Protein AF-A0AAP9WSF0-F1 (afdb_monomer_lite)

Organism: NCBI:txid312175

Sequence (111 aa):
MEVITERGRILNIIIWNLLVFWILNCSIGSAKEACKNNLKKGGIFDISPDSCNVLQLLLASPLDSDATLEVIQSREARISFQILTCYQYYEKLQECNKEKKKYLPAIYSKE

Radius of gyration: 23.36 Å; chains: 1; bounding box: 62×16×64 Å

Structure (mmCIF, N/CA/C/O backbone):
data_AF-A0AAP9WSF0-F1
#
_entry.id   AF-A0AAP9WSF0-F1
#
loop_
_atom_site.group_PDB
_atom_site.id
_atom_site.type_symbol
_atom_site.label_atom_id
_atom_site.label_alt_id
_atom_site.label_comp_id
_atom_site.label_asym_id
_atom_site.label_entity_id
_atom_site.label_seq_id
_atom_site.pdbx_PDB_ins_code
_atom_site.Cartn_x
_atom_site.Cartn_y
_atom_site.Cartn_z
_atom_site.occupancy
_atom_site.B_iso_or_equiv
_atom_site.auth_seq_id
_atom_site.auth_comp_id
_atom_site.auth_asym_id
_atom_site.auth_atom_id
_atom_site.pdbx_PDB_model_num
ATOM 1 N N . MET A 1 1 ? -44.907 -2.261 33.646 1.00 43.56 1 MET A N 1
ATOM 2 C CA . MET A 1 1 ? -44.949 -2.591 32.202 1.00 43.56 1 MET A CA 1
ATOM 3 C C . MET A 1 1 ? -44.115 -1.619 31.349 1.00 43.56 1 MET A C 1
ATOM 5 O O . MET A 1 1 ? -43.869 -1.921 30.196 1.00 43.56 1 MET A O 1
ATOM 9 N N . GLU A 1 2 ? -43.596 -0.517 31.910 1.00 41.06 2 GLU A N 1
ATOM 10 C CA . GLU A 1 2 ? -42.751 0.465 31.192 1.00 41.06 2 GLU A CA 1
ATOM 11 C C . GLU A 1 2 ? -41.287 0.016 31.002 1.00 41.06 2 GLU A C 1
ATOM 13 O O . GLU A 1 2 ? -40.658 0.336 29.997 1.00 41.06 2 GLU A O 1
ATOM 18 N N . VAL A 1 3 ? -40.759 -0.813 31.912 1.00 50.78 3 VAL A N 1
ATOM 19 C CA . VAL A 1 3 ? -39.362 -1.305 31.878 1.00 50.78 3 VAL A CA 1
ATOM 20 C C . VAL A 1 3 ? -39.080 -2.239 30.685 1.00 50.78 3 VAL A C 1
ATOM 22 O O . VAL A 1 3 ? -37.938 -2.364 30.243 1.00 50.78 3 VAL A O 1
ATOM 25 N N . ILE A 1 4 ? -40.110 -2.901 30.146 1.00 53.69 4 ILE A N 1
ATOM 26 C CA . ILE A 1 4 ? -39.977 -3.863 29.037 1.00 53.69 4 ILE A CA 1
ATOM 27 C C . ILE A 1 4 ? -39.881 -3.123 27.690 1.00 53.69 4 ILE A C 1
ATOM 29 O O . ILE A 1 4 ? -39.087 -3.508 26.831 1.00 53.69 4 ILE A O 1
ATOM 33 N N . THR A 1 5 ? -40.615 -2.017 27.534 1.00 53.53 5 THR A N 1
ATOM 34 C CA . THR A 1 5 ? -40.645 -1.199 26.309 1.00 53.53 5 THR A CA 1
ATOM 35 C C . THR A 1 5 ? -39.327 -0.450 26.077 1.00 53.53 5 THR A C 1
ATOM 37 O O . THR A 1 5 ? -38.815 -0.427 24.959 1.00 53.53 5 THR A O 1
ATOM 40 N N . GLU A 1 6 ? -38.720 0.095 27.137 1.00 58.22 6 GLU A N 1
ATOM 41 C CA . GLU A 1 6 ? -37.386 0.724 27.096 1.00 58.22 6 GLU A CA 1
ATOM 42 C C . GLU A 1 6 ? -36.291 -0.275 26.680 1.00 58.22 6 GLU A C 1
ATOM 44 O O . GLU A 1 6 ? -35.449 0.019 25.829 1.00 58.22 6 GLU A O 1
ATOM 49 N N . ARG A 1 7 ? -36.349 -1.502 27.214 1.00 61.16 7 ARG A N 1
ATOM 50 C CA . ARG A 1 7 ? -35.358 -2.555 26.949 1.00 61.16 7 ARG A CA 1
ATOM 51 C C . ARG A 1 7 ? -35.387 -3.037 25.495 1.00 61.16 7 ARG A C 1
ATOM 53 O O . ARG A 1 7 ? -34.328 -3.255 24.912 1.00 61.16 7 ARG A O 1
ATOM 60 N N . GLY A 1 8 ? -36.573 -3.142 24.890 1.00 66.25 8 GLY A N 1
ATOM 61 C CA . GLY A 1 8 ? -36.720 -3.470 23.466 1.00 66.25 8 GLY A CA 1
ATOM 62 C C . GLY A 1 8 ? -36.171 -2.380 22.539 1.00 66.25 8 GLY A C 1
ATOM 63 O O . GLY A 1 8 ? -35.545 -2.682 21.523 1.00 66.25 8 GLY A O 1
ATOM 64 N N . ARG A 1 9 ? -36.328 -1.105 22.917 1.00 74.25 9 ARG A N 1
ATOM 65 C CA . ARG A 1 9 ? -35.829 0.039 22.142 1.00 74.25 9 ARG A CA 1
ATOM 66 C C . ARG A 1 9 ? -34.299 0.137 22.174 1.00 74.25 9 ARG A C 1
ATOM 68 O O . ARG A 1 9 ? -33.686 0.360 21.135 1.00 74.25 9 ARG A O 1
ATOM 75 N N . ILE A 1 10 ? -33.684 -0.110 23.334 1.00 78.81 10 ILE A N 1
ATOM 76 C CA . ILE A 1 10 ? -32.220 -0.168 23.491 1.00 78.81 10 ILE A CA 1
ATOM 77 C C . ILE A 1 10 ? -31.629 -1.331 22.686 1.00 78.81 10 ILE A C 1
ATOM 79 O O . ILE A 1 10 ? -30.640 -1.152 21.978 1.00 78.81 10 ILE A O 1
ATOM 83 N N . LEU A 1 11 ? -32.260 -2.509 22.740 1.00 80.69 11 LEU A N 1
ATOM 84 C CA . LEU A 1 11 ? -31.810 -3.678 21.983 1.00 80.69 11 LEU A CA 1
ATOM 85 C C . LEU A 1 11 ? -31.824 -3.408 20.470 1.00 80.69 11 LEU A C 1
ATOM 87 O O . LEU A 1 11 ? -30.869 -3.743 19.774 1.00 80.69 11 LEU A O 1
ATOM 91 N N . ASN A 1 12 ? -32.866 -2.734 19.975 1.00 82.56 12 ASN A N 1
ATOM 92 C CA . ASN A 1 12 ? -32.988 -2.379 18.562 1.00 82.56 12 ASN A CA 1
ATOM 93 C C . ASN A 1 12 ? -31.892 -1.394 18.107 1.00 82.56 12 ASN A C 1
ATOM 95 O O . ASN A 1 12 ? -31.316 -1.556 17.035 1.00 82.56 12 ASN A O 1
ATOM 99 N N . ILE A 1 13 ? -31.533 -0.417 18.950 1.00 82.12 13 ILE A N 1
ATOM 100 C CA . ILE A 1 13 ? -30.435 0.528 18.673 1.00 82.12 13 ILE A CA 1
ATOM 101 C C . ILE A 1 13 ? -29.082 -0.197 18.606 1.00 82.12 13 ILE A C 1
ATOM 103 O O . ILE A 1 13 ? -28.269 0.101 17.729 1.00 82.12 13 ILE A O 1
ATOM 107 N N . ILE A 1 14 ? -28.833 -1.156 19.503 1.00 84.06 14 ILE A N 1
ATOM 108 C CA . ILE A 1 14 ? -27.589 -1.942 19.511 1.00 84.06 14 ILE A CA 1
ATOM 109 C C . ILE A 1 14 ? -27.487 -2.798 18.242 1.00 84.06 14 ILE A C 1
ATOM 111 O O . ILE A 1 14 ? -26.450 -2.788 17.578 1.00 84.06 14 ILE A O 1
ATOM 115 N N . ILE A 1 15 ? -28.569 -3.490 17.871 1.00 85.50 15 ILE A N 1
ATOM 116 C CA . ILE A 1 15 ? -28.630 -4.318 16.658 1.00 85.50 15 ILE A CA 1
ATOM 117 C C . ILE A 1 15 ? -28.396 -3.463 15.409 1.00 85.50 15 ILE A C 1
ATOM 119 O O . ILE A 1 15 ? -27.597 -3.844 14.556 1.00 85.50 15 ILE A O 1
ATOM 123 N N . TRP A 1 16 ? -29.025 -2.287 15.324 1.00 84.38 16 TRP A N 1
ATOM 124 C CA . TRP A 1 16 ? -28.843 -1.373 14.196 1.00 84.38 16 TRP A CA 1
ATOM 125 C C . TRP A 1 16 ? -27.389 -0.907 14.058 1.00 84.38 16 TRP A C 1
ATOM 127 O O . TRP A 1 16 ? -26.837 -0.926 12.960 1.00 84.38 16 TRP A O 1
ATOM 137 N N . ASN A 1 17 ? -26.736 -0.529 15.162 1.00 78.94 17 ASN A N 1
ATOM 138 C CA . ASN A 1 17 ? -25.331 -0.112 15.139 1.00 78.94 17 ASN A CA 1
ATOM 139 C C . ASN A 1 17 ? -24.401 -1.248 14.687 1.00 78.94 17 ASN A C 1
ATOM 141 O O . ASN A 1 17 ? -23.512 -1.015 13.870 1.00 78.94 17 ASN A O 1
ATOM 145 N N . LEU A 1 18 ? -24.631 -2.479 15.154 1.00 79.75 18 LEU A N 1
ATOM 146 C CA . LEU A 1 18 ? -23.867 -3.648 14.705 1.00 79.75 18 LEU A CA 1
ATOM 147 C C . LEU A 1 18 ? -24.054 -3.916 13.205 1.00 79.75 18 LEU A C 1
ATOM 149 O O . LEU A 1 18 ? -23.075 -4.189 12.512 1.00 79.75 18 LEU A O 1
ATOM 153 N N . LEU A 1 19 ? -25.281 -3.774 12.697 1.00 83.56 19 LEU A N 1
ATOM 154 C CA . LEU A 1 19 ? -25.607 -3.909 11.274 1.00 83.56 19 LEU A CA 1
ATOM 155 C C . LEU A 1 19 ? -24.884 -2.861 10.420 1.00 83.56 19 LEU A C 1
ATOM 157 O O . LEU A 1 19 ? -24.300 -3.202 9.396 1.00 83.56 19 LEU A O 1
ATOM 161 N N . VAL A 1 20 ? -24.856 -1.602 10.863 1.00 78.62 20 VAL A N 1
ATOM 162 C CA . VAL A 1 20 ? -24.134 -0.520 10.173 1.00 78.62 20 VAL A CA 1
ATOM 163 C C . VAL A 1 20 ? -22.626 -0.786 10.143 1.00 78.62 20 VAL A C 1
ATOM 165 O O . VAL A 1 20 ? -22.006 -0.632 9.092 1.00 78.62 20 VAL A O 1
ATOM 168 N N . PHE A 1 21 ? -22.031 -1.245 11.250 1.00 71.25 21 PHE A N 1
ATOM 169 C CA . PHE A 1 21 ? -20.614 -1.634 11.282 1.00 71.25 21 PHE A CA 1
ATOM 170 C C . PHE A 1 21 ? -20.297 -2.794 10.329 1.00 71.25 21 PHE A C 1
ATOM 172 O O . PHE A 1 21 ? -19.228 -2.801 9.716 1.00 71.25 21 PHE A O 1
ATOM 179 N N . TRP A 1 22 ? -21.229 -3.740 10.182 1.00 70.19 22 TRP A N 1
ATOM 180 C CA . TRP A 1 22 ? -21.127 -4.851 9.237 1.00 70.19 22 TRP A CA 1
ATOM 181 C C . TRP A 1 22 ? -21.200 -4.391 7.778 1.00 70.19 22 TRP A C 1
ATOM 183 O O . TRP A 1 22 ? -20.357 -4.780 6.976 1.00 70.19 22 TRP A O 1
ATOM 193 N N . ILE A 1 23 ? -22.163 -3.529 7.435 1.00 75.56 23 ILE A N 1
ATOM 194 C CA . ILE A 1 23 ? -22.354 -3.034 6.061 1.00 75.56 23 ILE A CA 1
ATOM 195 C C . ILE A 1 23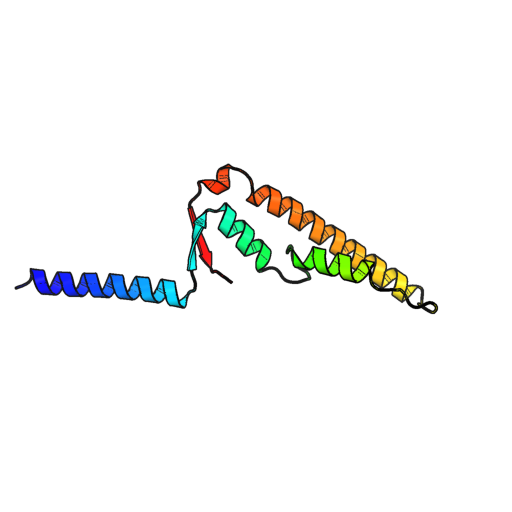 ? -21.167 -2.169 5.611 1.00 75.56 23 ILE A C 1
ATOM 197 O O . ILE A 1 23 ? -20.754 -2.238 4.458 1.00 75.56 23 ILE A O 1
ATOM 201 N N . LEU A 1 24 ? -20.598 -1.367 6.515 1.00 72.31 24 LEU A N 1
ATOM 202 C CA . LEU A 1 24 ? -19.487 -0.461 6.201 1.00 72.31 24 LEU A CA 1
ATOM 203 C C . LEU A 1 24 ? -18.102 -1.136 6.225 1.00 72.31 24 LEU A C 1
ATOM 205 O O . LEU A 1 24 ? -17.100 -0.462 5.986 1.00 72.31 24 LEU A O 1
ATOM 209 N N . ASN A 1 25 ? -18.025 -2.445 6.508 1.00 79.19 25 ASN A N 1
ATOM 210 C CA . ASN A 1 25 ? -16.777 -3.219 6.578 1.00 79.19 25 ASN A CA 1
ATOM 211 C C . ASN A 1 25 ? -15.697 -2.556 7.465 1.00 79.19 25 ASN A C 1
ATOM 213 O O . ASN A 1 25 ? -14.499 -2.575 7.180 1.00 79.19 25 ASN A O 1
ATOM 217 N N . CYS A 1 26 ? -16.114 -1.923 8.562 1.00 82.19 26 CYS A N 1
ATOM 218 C CA . CYS A 1 26 ? -15.204 -1.241 9.479 1.00 82.19 26 CYS A CA 1
ATOM 219 C C . CYS A 1 26 ? -14.557 -2.234 10.454 1.00 82.19 26 CYS A C 1
ATOM 221 O O . CYS A 1 26 ? -15.208 -3.118 11.005 1.00 82.19 26 CYS A O 1
ATOM 223 N N . SER A 1 27 ? -13.265 -2.056 10.716 1.00 83.00 2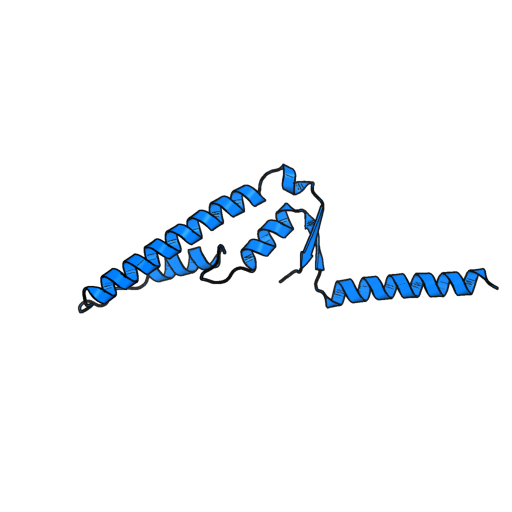7 SER A N 1
ATOM 224 C CA . SER A 1 27 ? -12.504 -2.790 11.722 1.00 83.00 27 SER A CA 1
ATOM 225 C C . SER A 1 27 ? -12.040 -1.860 12.829 1.00 83.00 27 SER A C 1
ATOM 227 O O . SER A 1 27 ? -11.577 -0.747 12.579 1.00 83.00 27 SER A O 1
ATOM 229 N N . ILE A 1 28 ? -12.138 -2.350 14.060 1.00 84.12 28 ILE A N 1
ATOM 230 C CA . ILE A 1 28 ? -11.531 -1.734 15.237 1.00 84.12 28 ILE A CA 1
ATOM 231 C C . ILE A 1 28 ? -10.155 -2.368 15.409 1.00 84.12 28 ILE A C 1
ATOM 233 O O . ILE A 1 28 ? -10.036 -3.590 15.463 1.00 84.12 28 ILE A O 1
ATOM 237 N N . GLY A 1 29 ? -9.117 -1.544 15.480 1.00 87.12 29 GLY A N 1
ATOM 238 C CA . GLY A 1 29 ? -7.754 -2.011 15.690 1.00 87.12 29 GLY A CA 1
ATOM 239 C C . GLY A 1 29 ? -6.858 -0.893 16.195 1.00 87.12 29 GLY A C 1
ATOM 240 O O . GLY A 1 29 ? -7.315 0.077 16.801 1.00 87.12 29 GLY A O 1
ATOM 241 N N . SER A 1 30 ? -5.559 -1.028 15.952 1.00 89.69 30 SER A N 1
ATOM 242 C CA . SER A 1 30 ? -4.593 0.017 16.298 1.00 89.69 30 SER A CA 1
ATOM 243 C C . SER A 1 30 ? -4.412 1.021 15.159 1.00 89.69 30 SER A C 1
ATOM 245 O O . SER A 1 30 ? -4.579 0.701 13.981 1.00 89.69 30 SER A O 1
ATOM 247 N N . ALA A 1 31 ? -3.969 2.234 15.484 1.00 88.00 31 ALA A N 1
ATOM 248 C CA . ALA A 1 31 ? -3.569 3.244 14.511 1.00 88.00 31 ALA A CA 1
ATOM 249 C C . ALA A 1 31 ? -2.433 2.741 13.605 1.00 88.00 31 ALA A C 1
ATOM 251 O O . ALA A 1 31 ? -2.311 3.176 12.461 1.00 88.00 31 ALA A O 1
ATOM 252 N N . LYS A 1 32 ? -1.617 1.794 14.088 1.00 89.88 32 LYS A N 1
ATOM 253 C CA . LYS A 1 32 ? -0.621 1.076 13.285 1.00 89.88 32 LYS A CA 1
ATOM 254 C C . LYS A 1 32 ? -1.276 0.264 12.168 1.00 89.88 32 LYS A C 1
ATOM 256 O O . LYS A 1 32 ? -0.821 0.336 11.029 1.00 89.88 32 LYS A O 1
ATOM 261 N N . GLU A 1 33 ? -2.314 -0.504 12.480 1.00 89.00 33 GLU A N 1
ATOM 262 C CA . GLU A 1 33 ? -3.048 -1.295 11.486 1.00 89.00 33 GLU A CA 1
ATOM 263 C C . GLU A 1 33 ? -3.815 -0.407 10.515 1.00 89.00 33 GLU A C 1
ATOM 265 O O . GLU A 1 33 ? -3.685 -0.596 9.311 1.00 89.00 33 GLU A O 1
ATOM 270 N N . ALA A 1 34 ? -4.508 0.616 11.020 1.00 89.94 34 ALA A N 1
ATOM 271 C CA . ALA A 1 34 ? -5.197 1.597 10.186 1.00 89.94 34 ALA A CA 1
ATOM 272 C C . ALA A 1 34 ? -4.241 2.266 9.184 1.00 89.94 34 ALA A C 1
ATOM 274 O O . ALA A 1 34 ? -4.551 2.397 8.004 1.00 89.94 34 ALA A O 1
ATOM 275 N N . CYS A 1 35 ? -3.041 2.639 9.640 1.00 90.44 35 CYS A N 1
ATOM 276 C CA . CYS A 1 3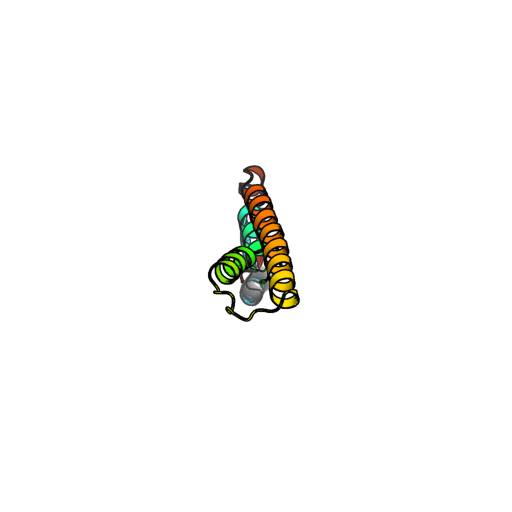5 ? -1.996 3.220 8.799 1.00 90.44 35 CYS A CA 1
ATOM 277 C C . CYS A 1 35 ? -1.542 2.249 7.700 1.00 90.44 35 CYS A C 1
ATOM 279 O O . CYS A 1 35 ? -1.483 2.630 6.536 1.00 90.44 35 CYS A O 1
ATOM 281 N N . LYS A 1 36 ? -1.283 0.980 8.046 1.00 90.50 36 LYS A N 1
ATOM 282 C CA . LYS A 1 36 ? -0.911 -0.050 7.062 1.00 90.50 36 LYS A CA 1
ATOM 283 C C . LYS A 1 36 ? -2.025 -0.338 6.063 1.00 90.50 36 LYS A C 1
ATOM 285 O O . LYS A 1 36 ? -1.736 -0.555 4.896 1.00 90.50 36 LYS A O 1
ATOM 290 N N . ASN A 1 37 ? -3.270 -0.343 6.521 1.00 89.31 37 ASN A N 1
ATOM 291 C CA . ASN A 1 37 ? -4.438 -0.539 5.676 1.00 89.31 37 ASN A CA 1
ATOM 292 C C . ASN A 1 37 ? -4.581 0.614 4.675 1.00 89.31 37 ASN A C 1
ATOM 294 O O . ASN A 1 37 ? -4.717 0.382 3.488 1.00 89.31 37 ASN A O 1
ATOM 298 N N . ASN A 1 38 ? -4.423 1.862 5.115 1.00 87.56 38 ASN A N 1
ATOM 299 C CA . ASN A 1 38 ? -4.459 3.004 4.198 1.00 87.56 38 ASN A CA 1
ATOM 300 C C . ASN A 1 38 ? -3.330 2.982 3.155 1.00 87.56 38 ASN A C 1
ATOM 302 O O . ASN A 1 38 ? -3.545 3.441 2.041 1.00 87.56 38 ASN A O 1
ATOM 306 N N . LEU A 1 39 ? -2.149 2.448 3.495 1.00 89.44 39 LEU A N 1
ATOM 307 C CA . LEU A 1 39 ? -1.071 2.261 2.517 1.00 89.44 39 LEU A CA 1
ATOM 308 C C . LEU A 1 39 ? -1.395 1.172 1.485 1.00 89.44 39 LEU A C 1
ATOM 310 O O . LEU A 1 39 ? -0.936 1.268 0.356 1.00 89.44 39 LEU A O 1
ATOM 314 N N . LYS A 1 40 ? -2.169 0.146 1.855 1.00 86.06 40 LYS A N 1
ATOM 315 C CA . LYS A 1 40 ? -2.595 -0.908 0.924 1.00 86.06 40 LYS A CA 1
ATOM 316 C C . LYS A 1 40 ? -3.673 -0.437 -0.053 1.00 86.06 40 LYS A C 1
ATOM 318 O O . LYS A 1 40 ? -3.630 -0.854 -1.201 1.00 86.06 40 LYS A O 1
ATOM 323 N N . LYS A 1 41 ? -4.532 0.506 0.356 1.00 84.12 41 LYS A N 1
ATOM 324 C CA . LYS A 1 41 ? -5.560 1.106 -0.516 1.00 84.12 41 LYS A CA 1
ATOM 325 C C . LYS A 1 41 ? -4.995 1.865 -1.714 1.00 84.12 41 LYS A C 1
ATOM 327 O O . LYS A 1 41 ? -5.742 2.135 -2.651 1.00 84.12 41 LYS A O 1
ATOM 332 N N . GLY A 1 42 ? -3.733 2.292 -1.657 1.00 77.75 42 GLY A N 1
ATOM 333 C CA . GLY A 1 42 ? -3.118 3.054 -2.739 1.00 77.75 42 GLY A CA 1
ATOM 334 C C . GLY A 1 42 ? -2.923 2.198 -3.992 1.00 77.75 42 GLY A C 1
ATOM 335 O O . GLY A 1 42 ? -2.589 1.018 -3.899 1.00 77.75 42 GLY A O 1
ATOM 336 N N . GLY A 1 43 ? -3.107 2.796 -5.167 1.00 77.56 43 GLY A N 1
ATOM 337 C CA . GLY A 1 43 ? -2.865 2.127 -6.437 1.00 77.56 43 GLY A CA 1
ATOM 338 C C . GLY A 1 43 ? -1.391 2.111 -6.850 1.00 77.56 43 GLY A C 1
ATOM 339 O O . GLY A 1 43 ? -0.487 2.525 -6.129 1.00 77.56 43 GLY A O 1
ATOM 340 N N . ILE A 1 44 ? -1.165 1.685 -8.091 1.00 76.06 44 ILE A N 1
ATOM 341 C CA . ILE A 1 44 ? 0.149 1.537 -8.743 1.00 76.06 44 ILE A CA 1
ATOM 342 C C . ILE A 1 44 ? 0.971 2.838 -8.816 1.00 76.06 44 ILE A C 1
ATOM 344 O O . ILE A 1 44 ? 2.194 2.808 -8.953 1.00 76.06 44 ILE A O 1
ATOM 348 N N . PHE A 1 45 ? 0.288 3.982 -8.798 1.00 77.00 45 PHE A N 1
ATOM 349 C CA . PHE A 1 45 ? 0.890 5.316 -8.861 1.00 77.00 45 PHE A CA 1
ATOM 350 C C . PHE A 1 45 ? 0.892 6.028 -7.503 1.00 77.00 45 PHE A C 1
ATOM 352 O O . PHE A 1 45 ? 1.428 7.129 -7.400 1.00 77.00 45 PHE A O 1
ATOM 359 N N . ASP A 1 46 ? 0.317 5.401 -6.476 1.00 81.69 46 ASP A N 1
ATOM 360 C CA . ASP A 1 46 ? 0.269 5.926 -5.119 1.00 81.69 46 ASP A CA 1
ATOM 361 C C . ASP A 1 46 ? 1.340 5.271 -4.242 1.00 81.69 46 ASP A C 1
ATOM 363 O O . ASP A 1 46 ? 1.99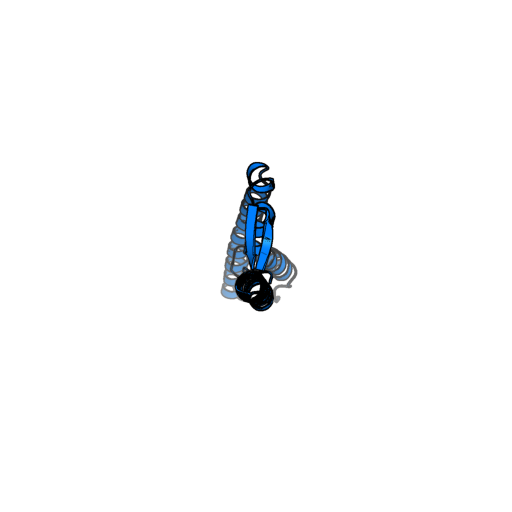3 4.290 -4.606 1.00 81.69 46 ASP A O 1
ATOM 367 N N . ILE A 1 47 ? 1.493 5.806 -3.033 1.00 82.00 47 ILE A N 1
ATOM 368 C CA . ILE A 1 47 ? 2.395 5.289 -2.003 1.00 82.00 47 ILE A CA 1
ATOM 369 C C . ILE A 1 47 ? 1.822 3.972 -1.444 1.00 82.00 47 ILE A C 1
ATOM 371 O O . ILE A 1 47 ? 1.162 3.949 -0.405 1.00 82.00 47 ILE A O 1
ATOM 375 N N . SER A 1 48 ? 2.068 2.879 -2.165 1.00 87.50 48 SER A N 1
ATOM 376 C CA . SER A 1 48 ? 1.484 1.549 -1.951 1.00 87.50 48 SER A CA 1
ATOM 377 C C . SER A 1 48 ? 2.514 0.441 -2.191 1.00 87.50 48 SER A C 1
ATOM 379 O O . SER A 1 48 ? 3.459 0.662 -2.956 1.00 87.50 48 SER A O 1
ATOM 381 N N . PRO A 1 49 ? 2.364 -0.764 -1.601 1.00 85.50 49 PRO A N 1
ATOM 382 C CA . PRO A 1 49 ? 3.196 -1.918 -1.961 1.00 85.50 49 PRO A CA 1
ATOM 383 C C . PRO A 1 49 ? 3.241 -2.196 -3.474 1.00 85.50 49 PRO A C 1
ATOM 385 O O . PRO A 1 49 ? 4.264 -2.668 -3.974 1.00 85.50 49 PRO A O 1
ATOM 388 N N . ASP A 1 50 ? 2.179 -1.867 -4.212 1.00 85.38 50 ASP A N 1
ATOM 389 C CA . ASP A 1 50 ? 2.104 -2.128 -5.651 1.00 85.38 50 ASP A CA 1
ATOM 390 C C . ASP A 1 50 ? 3.056 -1.256 -6.475 1.00 85.38 50 ASP A C 1
ATOM 392 O O . ASP A 1 50 ? 3.540 -1.702 -7.516 1.00 85.38 50 ASP A O 1
ATOM 396 N N . SER A 1 51 ? 3.417 -0.067 -5.981 1.00 81.62 51 SER A N 1
ATOM 397 C CA . SER A 1 51 ? 4.443 0.781 -6.608 1.00 81.62 51 SER A CA 1
ATOM 398 C C . SER A 1 51 ? 5.803 0.066 -6.674 1.00 81.62 51 SER A C 1
ATOM 400 O O . SER A 1 51 ? 6.471 0.055 -7.710 1.00 81.62 51 SER A O 1
ATOM 402 N N . CYS A 1 52 ? 6.174 -0.643 -5.602 1.00 87.88 52 CYS A N 1
ATOM 403 C CA . CYS A 1 52 ? 7.394 -1.447 -5.544 1.00 87.88 52 CYS A CA 1
ATOM 404 C C . CYS A 1 52 ? 7.319 -2.693 -6.440 1.00 87.88 52 CYS A C 1
ATOM 406 O O . CYS A 1 52 ? 8.316 -3.060 -7.065 1.00 87.88 52 CYS A O 1
ATOM 408 N N . ASN A 1 53 ? 6.154 -3.343 -6.523 1.00 88.56 53 ASN A N 1
ATOM 409 C CA . ASN A 1 53 ? 5.960 -4.501 -7.401 1.00 88.56 53 ASN A CA 1
ATOM 410 C C . ASN A 1 53 ? 6.075 -4.103 -8.878 1.00 88.56 53 ASN A C 1
ATOM 412 O O . ASN A 1 53 ? 6.724 -4.791 -9.666 1.00 88.56 53 ASN A O 1
ATOM 416 N N . VAL A 1 54 ? 5.498 -2.962 -9.256 1.00 87.75 54 VAL A N 1
ATOM 417 C CA . VAL A 1 54 ? 5.581 -2.457 -10.629 1.00 87.75 54 VAL A CA 1
ATOM 418 C C . VAL A 1 54 ? 6.973 -1.961 -10.978 1.00 87.75 54 VAL A C 1
ATOM 420 O O . VAL A 1 54 ? 7.405 -2.164 -12.109 1.00 87.75 54 VAL A O 1
ATOM 423 N N . LEU A 1 55 ? 7.729 -1.423 -10.020 1.00 87.88 55 LEU A N 1
ATOM 424 C CA . LEU A 1 55 ? 9.153 -1.172 -10.221 1.00 87.88 55 LEU A CA 1
ATOM 425 C C . LEU A 1 55 ? 9.915 -2.459 -10.574 1.00 87.88 55 LEU A C 1
ATOM 427 O O . LEU A 1 55 ? 10.668 -2.471 -11.547 1.00 87.88 55 LEU A O 1
ATOM 431 N N . GLN A 1 56 ? 9.705 -3.550 -9.826 1.00 87.56 56 GLN A N 1
ATOM 432 C CA . GLN A 1 56 ? 10.344 -4.838 -10.126 1.00 87.56 56 GLN A CA 1
ATOM 433 C C . GLN A 1 56 ? 9.953 -5.353 -11.515 1.00 87.56 56 GLN A C 1
ATOM 435 O O . GLN A 1 56 ? 10.820 -5.794 -12.269 1.00 87.56 56 GLN A O 1
ATOM 440 N N . LEU A 1 57 ? 8.675 -5.234 -11.887 1.00 89.00 57 LEU A N 1
ATOM 441 C CA . LEU A 1 57 ? 8.194 -5.593 -13.221 1.00 89.00 57 LEU A CA 1
ATOM 442 C C . LEU A 1 57 ? 8.853 -4.742 -14.318 1.00 89.00 57 LEU A C 1
ATOM 444 O O . LEU A 1 57 ? 9.286 -5.282 -15.339 1.00 89.00 57 LEU A O 1
ATOM 448 N N . LEU A 1 58 ? 8.964 -3.424 -14.114 1.00 87.81 58 LEU A N 1
ATOM 449 C CA . LEU A 1 58 ? 9.617 -2.527 -15.066 1.00 87.81 58 LEU A CA 1
ATOM 450 C C . LEU A 1 58 ? 11.092 -2.867 -15.238 1.00 87.81 58 LEU A C 1
ATOM 452 O O . LEU A 1 58 ? 11.568 -2.805 -16.365 1.00 87.81 58 LEU A O 1
ATOM 456 N N . LEU A 1 59 ? 11.806 -3.217 -14.167 1.00 88.12 59 LEU A N 1
ATOM 457 C CA . LEU A 1 59 ? 13.225 -3.583 -14.216 1.00 88.12 59 LEU A CA 1
ATOM 458 C C . LEU A 1 59 ? 13.452 -4.954 -14.868 1.00 88.12 59 LEU A C 1
ATOM 460 O O . LEU A 1 59 ? 14.423 -5.123 -15.599 1.00 88.12 59 LEU A O 1
ATOM 464 N N . ALA A 1 60 ? 12.548 -5.911 -14.645 1.00 89.38 60 ALA A N 1
ATOM 465 C CA . ALA A 1 60 ? 12.621 -7.249 -15.232 1.00 89.38 60 ALA A CA 1
ATOM 466 C C . ALA A 1 60 ? 12.211 -7.297 -16.715 1.00 89.38 60 ALA A C 1
ATOM 468 O O . ALA A 1 60 ? 12.552 -8.247 -17.418 1.00 89.38 60 ALA A O 1
ATOM 469 N N . SER A 1 61 ? 11.473 -6.293 -17.198 1.00 87.31 61 SER A N 1
ATOM 470 C CA . SER A 1 61 ? 11.029 -6.243 -18.593 1.00 87.31 61 SER A CA 1
ATOM 471 C C . SER A 1 61 ? 12.221 -5.982 -19.528 1.00 87.31 61 SER A C 1
ATOM 473 O O . SER A 1 61 ? 12.946 -5.006 -19.323 1.00 87.31 61 SER A O 1
ATOM 475 N N . PRO A 1 62 ? 12.467 -6.809 -20.555 1.00 83.50 62 PRO A N 1
ATOM 476 C CA . PRO A 1 62 ? 13.539 -6.547 -21.507 1.00 83.50 62 PRO A CA 1
ATOM 477 C C . PRO A 1 62 ? 13.234 -5.287 -22.322 1.00 83.50 62 PRO A C 1
ATOM 479 O O . PRO A 1 62 ? 12.075 -4.978 -22.602 1.00 83.50 62 PRO A O 1
ATOM 482 N N . LEU A 1 63 ? 14.284 -4.549 -22.684 1.00 85.00 63 LEU A N 1
ATOM 483 C CA . LEU A 1 63 ? 14.165 -3.480 -23.666 1.00 85.00 63 LEU A CA 1
ATOM 484 C C . LEU A 1 63 ? 14.353 -4.072 -25.061 1.00 85.00 63 LEU A C 1
ATOM 486 O O . LEU A 1 63 ? 15.219 -4.928 -25.241 1.00 85.00 63 LEU A O 1
ATOM 490 N N . ASP A 1 64 ? 13.549 -3.621 -26.018 1.00 84.69 64 ASP A N 1
ATOM 491 C CA . ASP A 1 64 ? 13.688 -4.053 -27.404 1.00 84.69 64 ASP A CA 1
ATOM 492 C C . ASP A 1 64 ? 15.035 -3.590 -27.976 1.00 84.69 64 ASP A C 1
ATOM 494 O O . ASP A 1 64 ? 15.511 -2.501 -27.639 1.00 84.69 64 ASP A O 1
ATOM 498 N N . SER A 1 65 ? 15.665 -4.405 -28.824 1.00 79.00 65 SER A N 1
ATOM 499 C CA . SER A 1 65 ? 17.000 -4.094 -29.360 1.00 79.00 65 SER A CA 1
ATOM 500 C C . SER A 1 65 ? 16.998 -2.870 -30.276 1.00 79.00 65 SER A C 1
ATOM 502 O O . SER A 1 65 ? 18.014 -2.186 -30.378 1.00 79.00 65 SER A O 1
ATOM 504 N N . ASP A 1 66 ? 15.841 -2.565 -30.869 1.00 84.75 66 ASP A N 1
ATOM 505 C CA . ASP A 1 66 ? 15.620 -1.426 -31.764 1.00 84.75 66 ASP A CA 1
ATOM 506 C C . ASP A 1 66 ? 14.920 -0.251 -31.053 1.00 84.75 66 ASP A C 1
ATOM 508 O O . ASP A 1 66 ? 14.325 0.622 -31.691 1.00 84.75 66 ASP A O 1
ATOM 512 N N . ALA A 1 67 ? 14.953 -0.220 -29.716 1.00 83.50 67 ALA A N 1
ATOM 513 C CA . ALA A 1 67 ? 14.314 0.839 -28.946 1.00 83.50 67 ALA A CA 1
ATOM 514 C C . ALA A 1 67 ? 14.906 2.218 -29.284 1.00 83.50 67 ALA A C 1
ATOM 516 O O . ALA A 1 67 ? 16.112 2.456 -29.186 1.00 83.50 67 ALA A O 1
ATOM 517 N N . THR A 1 68 ? 14.031 3.159 -29.635 1.00 89.81 68 THR A N 1
ATOM 518 C CA . THR A 1 68 ? 14.411 4.549 -29.888 1.00 89.81 68 THR A CA 1
ATOM 519 C C . THR A 1 68 ? 14.822 5.256 -28.592 1.00 89.81 68 THR A C 1
ATOM 521 O O . THR A 1 68 ? 14.434 4.873 -27.482 1.00 89.81 68 THR A O 1
ATOM 524 N N . LEU A 1 69 ? 15.604 6.335 -28.717 1.00 89.25 69 LEU A N 1
ATOM 525 C CA . LEU A 1 69 ? 16.088 7.119 -27.570 1.00 89.25 69 LEU A CA 1
ATOM 526 C C . LEU A 1 69 ? 14.941 7.625 -26.674 1.00 89.25 69 LEU A C 1
ATOM 528 O O . LEU A 1 69 ? 15.055 7.626 -25.450 1.00 89.25 69 LEU A O 1
ATOM 532 N N . GLU A 1 70 ? 13.816 8.004 -27.277 1.00 88.06 70 GLU A N 1
ATOM 533 C CA . GLU A 1 70 ? 12.610 8.452 -26.570 1.00 88.06 70 GLU A CA 1
ATOM 534 C C . GLU A 1 70 ? 11.973 7.339 -25.715 1.00 88.06 70 GLU A C 1
ATOM 536 O O . GLU A 1 70 ? 11.489 7.607 -24.613 1.00 88.06 70 GLU A O 1
ATOM 541 N N . VAL A 1 71 ? 12.027 6.079 -26.168 1.00 87.62 71 VAL A N 1
ATOM 542 C CA . VAL A 1 71 ? 11.516 4.913 -25.433 1.00 87.62 71 VAL A CA 1
ATOM 543 C C . VAL A 1 71 ? 12.404 4.623 -24.229 1.00 87.62 71 VAL A C 1
ATOM 545 O O . VAL A 1 71 ? 11.890 4.415 -23.126 1.00 87.62 71 VAL A O 1
ATOM 548 N N . ILE A 1 72 ? 13.728 4.680 -24.412 1.00 87.81 72 ILE A N 1
ATOM 549 C CA . ILE A 1 72 ? 14.703 4.538 -23.322 1.00 87.81 72 ILE A CA 1
ATOM 550 C C . ILE A 1 72 ? 14.456 5.619 -22.264 1.00 87.81 72 ILE A C 1
ATOM 552 O O . ILE A 1 72 ? 14.249 5.305 -21.093 1.00 87.81 72 ILE A O 1
ATOM 556 N N . GLN A 1 73 ? 14.392 6.888 -22.673 1.00 91.38 73 GLN A N 1
ATOM 557 C CA . GLN A 1 73 ? 14.201 8.007 -21.751 1.00 91.38 73 GLN A CA 1
ATOM 558 C C . GLN A 1 73 ? 12.845 7.946 -21.029 1.00 91.38 73 GLN A C 1
ATOM 560 O O . GLN A 1 73 ? 12.767 8.216 -19.829 1.00 91.38 73 GLN A O 1
ATOM 565 N N . SER A 1 74 ? 11.773 7.559 -21.730 1.00 88.81 74 SER A N 1
ATOM 566 C CA . SER A 1 74 ? 10.452 7.379 -21.119 1.00 88.81 74 SER A CA 1
ATOM 567 C C . SER A 1 74 ? 10.469 6.280 -20.058 1.00 88.81 74 SER A C 1
ATOM 569 O O . SER A 1 74 ? 9.887 6.440 -18.981 1.00 88.81 74 SER A O 1
ATOM 571 N N . ARG A 1 75 ? 11.169 5.172 -20.324 1.00 87.75 75 ARG A N 1
ATOM 572 C CA . ARG A 1 75 ? 11.317 4.084 -19.358 1.00 87.75 75 ARG A CA 1
ATOM 573 C C . ARG A 1 75 ? 12.122 4.519 -18.138 1.00 87.75 75 ARG A C 1
ATOM 575 O O . ARG A 1 75 ? 11.663 4.281 -17.025 1.00 87.75 75 ARG A O 1
ATOM 582 N N . GLU A 1 76 ? 13.254 5.188 -18.332 1.00 89.94 76 GLU A N 1
ATOM 583 C CA . GLU A 1 76 ? 14.083 5.721 -17.241 1.00 89.94 76 GLU A CA 1
ATOM 584 C C . GLU A 1 76 ? 13.288 6.676 -16.339 1.00 89.94 76 GLU A C 1
ATOM 586 O O . GLU A 1 76 ? 13.339 6.573 -15.111 1.00 89.94 76 GLU A O 1
ATOM 591 N N . ALA A 1 77 ? 12.467 7.553 -16.926 1.00 90.81 77 ALA A N 1
ATOM 592 C CA . ALA A 1 77 ? 11.596 8.451 -16.16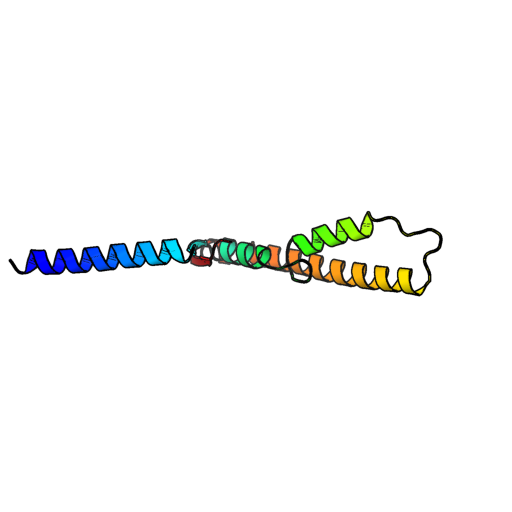9 1.00 90.81 77 ALA A CA 1
ATOM 593 C C . ALA A 1 77 ? 10.550 7.689 -15.334 1.00 90.81 77 ALA A C 1
ATOM 595 O O . ALA A 1 77 ? 10.334 8.013 -14.165 1.00 90.81 77 ALA A O 1
ATOM 596 N N . ARG A 1 78 ? 9.925 6.646 -15.901 1.00 89.31 78 ARG A N 1
ATOM 597 C CA . ARG A 1 78 ? 8.959 5.794 -15.182 1.00 89.31 78 ARG A CA 1
ATOM 598 C C . ARG A 1 78 ? 9.618 4.997 -14.059 1.00 89.31 78 ARG A C 1
ATOM 600 O O . ARG A 1 78 ? 9.045 4.909 -12.976 1.00 89.31 78 ARG A O 1
ATOM 607 N N . ILE A 1 79 ? 10.807 4.445 -14.300 1.00 91.44 79 ILE A N 1
ATOM 608 C CA . ILE A 1 79 ? 11.601 3.742 -13.284 1.00 91.44 79 ILE A CA 1
ATOM 609 C C . ILE A 1 79 ? 11.946 4.707 -12.150 1.00 91.44 79 ILE A C 1
ATOM 611 O O . ILE A 1 79 ? 11.678 4.403 -10.994 1.00 91.44 79 ILE A O 1
ATOM 615 N N . SER A 1 80 ? 12.456 5.896 -12.477 1.00 92.00 80 SER A N 1
ATOM 616 C CA . SER A 1 80 ? 12.830 6.921 -11.496 1.00 92.00 80 SER A CA 1
ATOM 617 C C . SER A 1 80 ? 11.643 7.351 -10.634 1.00 92.00 80 SER A C 1
ATOM 619 O O . SER A 1 80 ? 11.753 7.405 -9.409 1.00 92.00 80 SER A O 1
ATOM 621 N N . PHE A 1 81 ? 10.485 7.592 -11.256 1.00 91.25 81 PHE A N 1
ATOM 622 C CA . PHE A 1 81 ? 9.246 7.884 -10.539 1.00 91.25 81 PHE A CA 1
ATOM 623 C C . PHE A 1 81 ? 8.866 6.741 -9.588 1.00 91.25 81 PHE A C 1
ATOM 625 O O . PHE A 1 81 ? 8.627 6.981 -8.408 1.00 91.25 81 PHE A O 1
ATOM 632 N N . GLN A 1 82 ? 8.878 5.492 -10.064 1.00 90.62 82 GLN A N 1
ATOM 633 C CA . GLN A 1 82 ? 8.490 4.352 -9.233 1.00 90.62 82 GLN A CA 1
ATOM 634 C C . GLN A 1 82 ? 9.486 4.035 -8.111 1.00 90.62 82 GLN A C 1
ATOM 636 O O . GLN A 1 82 ? 9.072 3.613 -7.032 1.00 90.62 82 GLN A O 1
ATOM 641 N N . ILE A 1 83 ? 10.782 4.296 -8.308 1.00 92.06 83 ILE A N 1
ATOM 642 C CA . ILE A 1 83 ? 11.785 4.229 -7.235 1.00 92.06 83 ILE A CA 1
ATOM 643 C C . ILE A 1 83 ? 11.419 5.198 -6.112 1.00 92.06 83 ILE A C 1
ATOM 645 O O . ILE A 1 83 ? 11.408 4.801 -4.946 1.00 92.06 83 ILE A O 1
ATOM 649 N N . LEU A 1 84 ? 11.093 6.449 -6.448 1.00 92.50 84 LEU A N 1
ATOM 650 C CA . LEU A 1 84 ? 10.737 7.464 -5.457 1.00 92.50 84 LEU A CA 1
ATOM 651 C C . LEU A 1 84 ? 9.470 7.081 -4.687 1.00 92.50 84 LEU A C 1
ATOM 653 O O . LEU A 1 84 ? 9.455 7.156 -3.459 1.00 92.50 84 LEU A O 1
ATOM 657 N N . THR A 1 85 ? 8.433 6.618 -5.383 1.00 91.06 85 THR A N 1
ATOM 658 C CA . THR A 1 85 ? 7.170 6.207 -4.753 1.00 91.06 85 THR A CA 1
ATOM 659 C C . THR A 1 85 ? 7.362 4.993 -3.842 1.00 91.06 85 THR A C 1
ATOM 661 O O . THR A 1 85 ? 6.901 4.993 -2.698 1.00 91.06 85 THR A O 1
ATOM 664 N N . CYS A 1 86 ? 8.122 3.991 -4.295 1.00 91.25 86 CYS A N 1
ATOM 665 C CA . CYS A 1 86 ? 8.454 2.820 -3.487 1.00 91.25 86 CYS A CA 1
ATOM 666 C C . CYS A 1 86 ? 9.291 3.196 -2.251 1.00 91.25 86 CYS A C 1
ATOM 668 O O . CYS A 1 86 ? 9.048 2.697 -1.150 1.00 91.25 86 CYS A O 1
ATOM 670 N N . TYR A 1 87 ? 10.241 4.124 -2.394 1.00 93.00 87 TYR A N 1
ATOM 671 C CA . TYR A 1 87 ? 11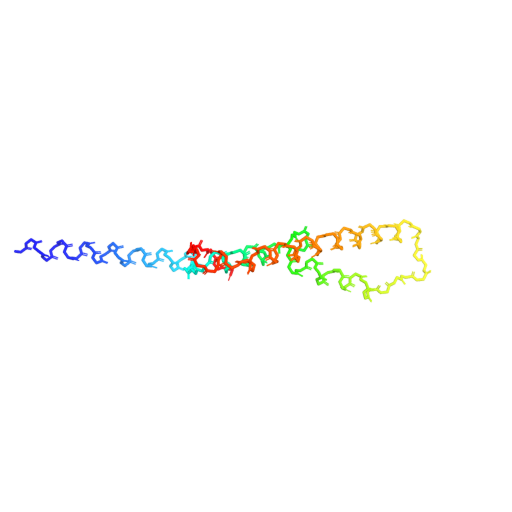.017 4.643 -1.268 1.00 93.00 87 TYR A CA 1
ATOM 672 C C . TYR A 1 87 ? 10.120 5.339 -0.233 1.00 93.00 87 TYR A C 1
ATOM 674 O O . TYR A 1 87 ? 10.172 5.012 0.956 1.00 93.00 87 TYR A O 1
ATOM 682 N N . GLN A 1 88 ? 9.232 6.231 -0.684 1.00 92.25 88 GLN A N 1
ATOM 683 C CA . GLN A 1 88 ? 8.263 6.906 0.185 1.00 92.25 88 GLN A CA 1
ATOM 684 C C . GLN A 1 88 ? 7.332 5.912 0.890 1.00 92.25 88 GLN A C 1
ATOM 686 O O . GLN A 1 88 ? 6.977 6.113 2.054 1.00 92.25 88 GLN A O 1
ATOM 691 N N . TYR A 1 89 ? 6.963 4.813 0.227 1.00 93.19 89 TYR A N 1
ATOM 692 C CA . TYR A 1 89 ? 6.172 3.752 0.843 1.00 93.19 89 TYR A CA 1
ATOM 693 C C . TYR A 1 89 ? 6.893 3.129 2.039 1.00 93.19 89 TYR A C 1
ATOM 695 O O . TYR A 1 89 ? 6.290 2.993 3.106 1.00 93.19 89 TYR A O 1
ATOM 703 N N . TYR A 1 90 ? 8.184 2.814 1.915 1.00 92.81 90 TYR A N 1
ATOM 704 C CA . TYR A 1 90 ? 8.952 2.258 3.029 1.00 92.81 90 TYR A CA 1
ATOM 705 C C . TYR A 1 90 ? 9.144 3.249 4.180 1.00 92.81 90 TYR A C 1
ATOM 707 O O . TYR A 1 90 ? 9.020 2.845 5.340 1.00 92.81 90 TYR A O 1
ATOM 715 N N . GLU A 1 91 ? 9.352 4.539 3.897 1.00 94.31 91 GLU A N 1
ATOM 716 C CA . GLU A 1 91 ? 9.358 5.572 4.941 1.00 94.31 91 GLU A CA 1
ATOM 717 C C . GLU A 1 91 ? 8.022 5.608 5.691 1.00 94.31 91 GLU A C 1
ATOM 719 O O . GLU A 1 91 ? 7.984 5.499 6.921 1.00 94.31 91 GLU A O 1
ATOM 724 N N . LYS A 1 92 ? 6.899 5.684 4.967 1.00 91.56 92 LYS A N 1
ATOM 725 C CA . LYS A 1 92 ? 5.563 5.689 5.577 1.00 91.56 92 LYS A CA 1
ATOM 726 C C . LYS A 1 92 ? 5.279 4.406 6.345 1.00 91.56 92 LYS A C 1
ATOM 728 O O . LYS A 1 92 ? 4.695 4.455 7.429 1.00 91.56 92 LYS A O 1
ATOM 733 N N . LEU A 1 93 ? 5.732 3.261 5.846 1.00 93.06 93 LEU A N 1
ATOM 734 C CA . LEU A 1 93 ? 5.606 1.983 6.533 1.00 93.06 93 LEU A CA 1
ATOM 735 C C . LEU A 1 93 ? 6.387 1.984 7.855 1.00 93.06 93 LEU A C 1
ATOM 737 O O . LEU A 1 93 ? 5.878 1.509 8.877 1.00 93.06 93 LEU A O 1
ATOM 741 N N . GLN A 1 94 ? 7.590 2.560 7.872 1.00 92.88 94 GLN A N 1
ATOM 742 C CA . GLN A 1 94 ? 8.370 2.749 9.093 1.00 92.88 94 GLN A CA 1
ATOM 743 C C . GLN A 1 94 ? 7.652 3.699 10.064 1.00 92.88 94 GLN A C 1
ATOM 745 O O . GLN A 1 94 ? 7.553 3.401 11.257 1.00 92.88 94 GLN A O 1
ATOM 750 N N . GLU A 1 95 ? 7.050 4.785 9.567 1.00 91.25 95 GLU A N 1
ATOM 751 C CA . GLU A 1 95 ? 6.210 5.678 10.371 1.00 91.25 95 GLU A CA 1
ATOM 752 C C . GLU A 1 95 ? 4.969 4.988 10.945 1.00 91.25 95 GLU A C 1
ATOM 754 O O . GLU A 1 95 ? 4.563 5.294 12.069 1.00 91.25 95 GLU A O 1
ATOM 759 N N . CYS A 1 96 ? 4.344 4.069 10.205 1.00 90.56 96 CYS A N 1
ATOM 760 C CA . CYS A 1 96 ? 3.244 3.247 10.706 1.00 90.56 96 CYS A CA 1
ATOM 761 C C . CYS A 1 96 ? 3.710 2.301 11.821 1.00 90.56 96 CYS A C 1
ATOM 763 O O . CYS A 1 96 ? 2.966 2.055 12.768 1.00 90.56 96 CYS A O 1
ATOM 765 N N . ASN A 1 97 ? 4.934 1.775 11.729 1.00 90.69 97 ASN A N 1
ATOM 766 C CA . ASN A 1 97 ? 5.484 0.820 12.690 1.00 90.69 97 ASN A CA 1
ATOM 767 C C . ASN A 1 97 ? 5.988 1.452 14.000 1.00 90.69 97 ASN A C 1
ATOM 769 O O . ASN A 1 97 ? 6.288 0.697 14.926 1.00 90.69 97 ASN A O 1
ATOM 773 N N . LYS A 1 98 ? 6.039 2.789 14.113 1.00 91.94 98 LYS A N 1
ATOM 774 C CA . LYS A 1 98 ? 6.409 3.493 15.356 1.00 91.94 98 LYS A CA 1
ATOM 775 C C . LYS A 1 98 ? 5.542 3.022 16.532 1.00 91.94 98 LYS A C 1
ATOM 777 O O . LYS A 1 98 ? 4.316 2.967 16.430 1.00 91.94 98 LYS A O 1
ATOM 782 N N . GLU A 1 99 ? 6.171 2.750 17.676 1.00 75.44 99 GLU A N 1
ATOM 783 C CA . GLU A 1 99 ? 5.507 2.141 18.842 1.00 75.44 99 GLU A CA 1
ATOM 784 C C . GLU A 1 99 ? 4.297 2.925 19.352 1.00 75.44 99 GLU A C 1
ATOM 786 O O . GLU A 1 99 ? 3.287 2.327 19.713 1.00 75.44 99 GLU A O 1
ATOM 791 N N . LYS A 1 100 ? 4.348 4.262 19.303 1.00 76.00 100 LYS A N 1
ATOM 792 C CA . LYS A 1 100 ? 3.231 5.126 19.717 1.00 76.00 100 LYS A CA 1
ATOM 793 C C . LYS A 1 100 ? 1.913 4.765 19.014 1.00 76.00 100 LYS A C 1
ATOM 795 O O . LYS A 1 100 ? 0.856 4.834 19.629 1.00 76.00 100 LYS A O 1
ATOM 800 N N . LYS A 1 101 ? 1.962 4.320 17.752 1.00 76.00 101 LYS A N 1
ATOM 801 C CA . LYS A 1 101 ? 0.772 3.940 16.972 1.00 76.00 101 LYS A CA 1
ATOM 802 C C . LYS A 1 101 ? 0.212 2.558 17.326 1.00 76.00 101 LYS A C 1
ATOM 804 O O . LYS A 1 101 ? -0.910 2.255 16.933 1.00 76.00 101 LYS A O 1
ATOM 809 N N . LYS A 1 102 ? 0.959 1.718 18.052 1.00 78.81 102 LYS A N 1
ATOM 810 C CA . LYS A 1 102 ? 0.500 0.385 18.482 1.00 78.81 102 LYS A CA 1
ATOM 811 C C . LYS A 1 102 ? -0.607 0.475 19.534 1.00 78.81 102 LYS A C 1
ATOM 813 O O . LYS A 1 102 ? -1.514 -0.345 19.519 1.00 78.81 102 LYS A O 1
ATOM 818 N N . TYR A 1 103 ? -0.526 1.464 20.420 1.00 80.88 103 TYR A N 1
ATOM 819 C CA . TYR A 1 103 ? -1.438 1.608 21.560 1.00 80.88 103 TYR A CA 1
ATOM 820 C C . TYR A 1 103 ? -2.572 2.608 21.316 1.00 80.88 103 TYR A C 1
ATOM 822 O O . TYR A 1 103 ? -3.513 2.667 22.098 1.00 80.88 103 TYR A O 1
ATOM 830 N N . LEU A 1 104 ? -2.493 3.388 20.234 1.00 89.12 104 LEU A N 1
ATOM 831 C CA . LEU A 1 104 ? -3.561 4.294 19.826 1.00 89.12 104 LEU A CA 1
ATOM 832 C C . LEU A 1 104 ? -4.675 3.486 19.148 1.00 89.12 104 LEU A C 1
ATOM 834 O O . LEU A 1 104 ? -4.402 2.884 18.108 1.00 89.12 104 LEU A O 1
ATOM 838 N N . PRO A 1 105 ? -5.901 3.449 19.692 1.00 88.25 105 PRO A N 1
ATOM 839 C CA . PRO A 1 105 ? -7.018 2.795 19.026 1.00 88.25 105 PRO A CA 1
ATOM 840 C C . PRO A 1 105 ? -7.437 3.590 17.783 1.00 88.25 105 PRO A C 1
ATOM 842 O O . PRO A 1 105 ? -7.419 4.821 17.784 1.00 88.25 105 PRO A O 1
ATOM 845 N N . ALA A 1 106 ? -7.821 2.888 16.720 1.00 88.31 106 ALA A N 1
ATOM 846 C CA . ALA A 1 106 ? -8.334 3.482 15.492 1.00 88.31 106 ALA A CA 1
ATOM 847 C C . ALA A 1 106 ? -9.420 2.598 14.866 1.00 88.31 106 ALA A C 1
ATOM 849 O O . ALA A 1 106 ? -9.382 1.370 14.964 1.00 88.31 106 ALA A O 1
ATOM 850 N N . ILE A 1 107 ? -10.367 3.243 14.188 1.00 85.25 107 ILE A N 1
ATOM 851 C CA . ILE A 1 107 ? -11.379 2.588 13.357 1.00 85.25 107 ILE A CA 1
ATOM 852 C C . ILE A 1 107 ? -10.981 2.828 11.905 1.00 85.25 107 ILE A C 1
ATOM 854 O O . ILE A 1 107 ? -10.692 3.963 11.525 1.00 85.25 107 ILE A O 1
ATOM 858 N N . TYR A 1 108 ? -10.937 1.772 11.101 1.00 85.06 108 TYR A N 1
ATOM 859 C CA . TYR A 1 108 ? -10.587 1.858 9.686 1.00 85.06 108 TYR A CA 1
ATOM 860 C C . TYR A 1 108 ? -11.462 0.925 8.854 1.00 85.06 108 TYR A C 1
ATOM 862 O O . TYR A 1 108 ? -11.863 -0.136 9.321 1.00 85.06 108 TYR A O 1
ATOM 870 N N . SER A 1 109 ? -11.766 1.310 7.617 1.00 81.69 109 SER A N 1
ATOM 871 C CA . SER A 1 109 ? -12.473 0.434 6.676 1.00 81.69 109 SER A CA 1
ATOM 872 C C . SER A 1 109 ? -11.512 -0.641 6.175 1.00 81.69 109 SER A C 1
ATOM 874 O O . SER A 1 109 ? -10.467 -0.303 5.613 1.00 81.69 109 SER A O 1
ATOM 876 N N . LYS A 1 110 ? -11.873 -1.912 6.370 1.00 74.62 110 LYS A N 1
ATOM 877 C CA . LYS A 1 110 ? -11.230 -3.032 5.682 1.00 74.62 110 LYS A CA 1
ATOM 878 C C . LYS A 1 110 ? -11.475 -2.881 4.185 1.00 74.62 110 LYS A C 1
ATOM 880 O O . LYS A 1 110 ? -12.566 -2.480 3.775 1.00 74.62 110 LYS A O 1
ATOM 885 N N . GLU A 1 111 ? -10.418 -3.110 3.420 1.00 62.59 111 GLU A N 1
ATOM 886 C CA . GLU A 1 111 ? -10.519 -3.429 1.993 1.00 62.59 111 GLU A CA 1
ATOM 887 C C . GLU A 1 111 ? -11.189 -4.787 1.802 1.00 62.59 111 GLU A C 1
ATOM 889 O O . GLU A 1 111 ? -10.880 -5.704 2.603 1.00 62.59 111 GLU A O 1
#

pLDDT: mean 83.12, std 10.33, range [41.06, 94.31]

Foldseek 3Di:
DVVVVVVVVVVVVVVVVVVVCVVQQKDKAFLLVQLLQVQCPDDCQALHPNLVVVLVVLVPDDDDPPDDPVNVVVSVVSNVSSVVSPVVSVVSNVVSVPPVRRPHMDMHHHD

Secondary structure (DSSP, 8-state):
-HHHHHHHHHHHHHHHHHHHHHHTTEEEEEHHHHHHHHHHT--TTSSSHHHHHHHHHHHHSPPPTT--HHHHHHHHHHHHHHHHHHHHHHHHHHHHHSTHHHHSEEEEE--